Protein AF-A0A6V8NCM8-F1 (afdb_monomer_lite)

Organism: NCBI:txid2740186

pLDDT: mean 80.13, std 14.9, range [39.56, 94.88]

Radius of gyration: 26.81 Å; chains: 1; bounding box: 46×32×73 Å

Foldseek 3Di:
DDPVVVVVVVVVVVVVVVVVVVVVVVVVVVVVVVVVVVVVVQFDWDFDPPPVGRDTDGLPDQADPPPRHGDDHPPPPPPD

Structure (mmCIF, N/CA/C/O backbone):
data_AF-A0A6V8NCM8-F1
#
_entry.id   AF-A0A6V8NCM8-F1
#
loop_
_atom_site.group_PDB
_atom_site.id
_atom_site.type_symbol
_atom_site.label_atom_id
_atom_site.label_alt_id
_atom_site.label_comp_id
_atom_site.label_asym_id
_atom_site.label_entity_id
_atom_site.label_seq_id
_atom_site.pdbx_PDB_ins_code
_atom_site.Cartn_x
_atom_site.Cartn_y
_atom_site.Cartn_z
_atom_site.occupancy
_atom_site.B_iso_or_equiv
_atom_site.auth_seq_id
_atom_site.auth_comp_id
_atom_site.auth_asym_id
_atom_site.auth_atom_id
_atom_site.pdbx_PDB_model_num
ATOM 1 N N . MET A 1 1 ? -27.907 -8.450 50.753 1.00 56.00 1 MET A N 1
ATOM 2 C CA . MET A 1 1 ? -26.845 -7.768 49.971 1.00 56.00 1 MET A CA 1
ATOM 3 C C . MET A 1 1 ? -27.145 -6.274 49.891 1.00 56.00 1 MET A C 1
ATOM 5 O O . MET A 1 1 ? -28.245 -5.925 49.477 1.00 56.00 1 MET A O 1
ATOM 9 N N . SER A 1 2 ? -26.207 -5.409 50.288 1.00 65.31 2 SER A N 1
ATOM 10 C CA . SER A 1 2 ? -26.390 -3.945 50.315 1.00 65.31 2 SER A CA 1
ATOM 11 C C . SER A 1 2 ? -26.475 -3.337 48.908 1.00 65.31 2 SER A C 1
ATOM 13 O O . SER A 1 2 ? -25.779 -3.800 48.004 1.00 65.31 2 SER A O 1
ATOM 15 N N . LYS A 1 3 ? -27.284 -2.278 48.723 1.00 71.75 3 LYS A N 1
ATOM 16 C CA . LYS A 1 3 ? -27.466 -1.564 47.434 1.00 71.75 3 LYS A CA 1
ATOM 17 C C . LYS A 1 3 ? -26.127 -1.208 46.754 1.00 71.75 3 LYS A C 1
ATOM 19 O O . LYS A 1 3 ? -25.926 -1.582 45.603 1.00 71.75 3 LYS A O 1
ATOM 24 N N . ARG A 1 4 ? -25.157 -0.699 47.529 1.00 73.69 4 ARG A N 1
ATOM 25 C CA . ARG A 1 4 ? -23.778 -0.396 47.083 1.00 73.69 4 ARG A CA 1
ATOM 26 C C . ARG A 1 4 ? -23.004 -1.577 46.487 1.00 73.69 4 ARG A C 1
ATOM 28 O O . ARG A 1 4 ? -22.130 -1.383 45.649 1.00 73.69 4 ARG A O 1
ATOM 35 N N . GLY A 1 5 ? -23.286 -2.804 46.925 1.00 77.50 5 GLY A N 1
ATOM 36 C CA . GLY A 1 5 ? -22.631 -4.001 46.390 1.00 77.50 5 GLY A CA 1
ATOM 37 C C . GLY A 1 5 ? -23.129 -4.368 44.991 1.00 77.50 5 GLY A C 1
ATOM 38 O O . GLY A 1 5 ? -22.357 -4.872 44.178 1.00 77.50 5 GLY A O 1
ATOM 39 N N . LYS A 1 6 ? -24.404 -4.082 44.690 1.00 75.69 6 LYS A N 1
ATOM 40 C CA . LYS A 1 6 ? -24.989 -4.314 43.361 1.00 75.69 6 LYS A CA 1
ATOM 41 C C . LYS A 1 6 ? -24.453 -3.311 42.339 1.00 75.69 6 LYS A C 1
ATOM 43 O O . LYS A 1 6 ? -24.096 -3.718 41.239 1.00 75.69 6 LYS A O 1
ATOM 48 N N . GLU A 1 7 ? -24.322 -2.047 42.737 1.00 78.31 7 GLU A N 1
ATOM 49 C CA . GLU A 1 7 ? -23.771 -0.971 41.900 1.00 78.31 7 GLU A CA 1
ATOM 50 C C . GLU A 1 7 ? -22.312 -1.254 41.509 1.00 78.31 7 GLU A C 1
ATOM 52 O O . GLU A 1 7 ? -21.987 -1.273 40.325 1.00 78.31 7 GLU A O 1
ATOM 57 N N . LYS A 1 8 ? -21.452 -1.620 42.473 1.00 84.56 8 LYS A N 1
ATOM 58 C CA . LYS A 1 8 ? -20.056 -2.006 42.187 1.00 84.56 8 LYS A CA 1
ATOM 59 C C . LYS A 1 8 ? -19.934 -3.226 41.271 1.00 84.56 8 LYS A C 1
ATOM 61 O O . LYS A 1 8 ? -19.016 -3.298 40.458 1.00 84.56 8 LYS A O 1
ATOM 66 N N . LYS A 1 9 ? -20.837 -4.204 41.399 1.00 86.50 9 LYS A N 1
ATOM 67 C CA . LYS A 1 9 ? -20.841 -5.387 40.525 1.00 86.50 9 LYS A CA 1
ATOM 68 C C . LYS A 1 9 ? -21.221 -5.010 39.091 1.00 86.50 9 LYS A C 1
ATOM 70 O O . LYS A 1 9 ? -20.583 -5.499 38.166 1.00 86.50 9 LYS A O 1
ATOM 75 N N . ALA A 1 10 ? -22.217 -4.142 38.917 1.00 88.94 10 ALA A N 1
ATOM 76 C CA . ALA A 1 10 ? -22.626 -3.652 37.602 1.00 88.94 10 ALA A CA 1
ATOM 77 C C . ALA A 1 10 ? -21.508 -2.842 36.922 1.00 88.94 10 ALA A C 1
ATOM 79 O O . ALA A 1 10 ? -21.193 -3.095 35.763 1.00 88.94 10 ALA A O 1
ATOM 80 N N . GLU A 1 11 ? -20.840 -1.957 37.667 1.00 92.19 11 GLU A N 1
ATOM 81 C CA . GLU A 1 11 ? -19.689 -1.191 37.172 1.00 92.19 11 GLU A CA 1
ATOM 82 C C . GLU A 1 11 ? -18.532 -2.101 36.732 1.00 92.19 11 GLU A C 1
ATOM 84 O O . GLU A 1 11 ? -17.944 -1.903 35.671 1.00 92.19 11 GLU A O 1
ATOM 89 N N . ASN A 1 12 ? -18.225 -3.144 37.510 1.00 93.06 12 ASN A N 1
ATOM 90 C CA . ASN A 1 12 ? -17.147 -4.075 37.176 1.00 93.06 12 ASN A CA 1
ATOM 91 C C . ASN A 1 12 ? -17.447 -4.881 35.897 1.00 93.06 12 ASN A C 1
ATOM 93 O O . ASN A 1 12 ? -16.562 -5.080 35.064 1.00 93.06 12 ASN A O 1
ATOM 97 N N . VAL A 1 13 ? -18.704 -5.302 35.715 1.00 92.81 13 VAL A N 1
ATOM 98 C CA . VAL A 1 13 ? -19.151 -5.994 34.497 1.00 92.81 13 VAL A CA 1
ATOM 99 C C . VAL A 1 13 ? -19.019 -5.083 33.278 1.00 92.81 13 VAL A C 1
ATOM 101 O O . VAL A 1 13 ? -18.446 -5.500 32.273 1.00 92.81 13 VAL A O 1
ATOM 104 N N . GLU A 1 14 ? -19.470 -3.832 33.378 1.00 93.31 14 GLU A N 1
ATOM 105 C CA . GLU A 1 14 ? -19.368 -2.879 32.270 1.00 93.31 14 GLU A CA 1
ATOM 106 C C . GLU A 1 14 ? -17.907 -2.532 31.948 1.00 93.31 14 GLU A C 1
ATOM 108 O O . GLU A 1 14 ? -17.521 -2.455 30.781 1.00 93.31 14 GLU A O 1
ATOM 113 N N . LYS A 1 15 ? -17.050 -2.419 32.970 1.00 94.12 15 LYS A N 1
ATOM 114 C CA . LYS A 1 15 ? -15.609 -2.218 32.780 1.00 94.12 15 LYS A CA 1
ATOM 115 C C . LYS A 1 15 ? -14.970 -3.373 32.005 1.00 94.12 15 LYS A C 1
ATOM 117 O O . LYS A 1 15 ? -14.204 -3.121 31.079 1.00 94.12 15 LYS A O 1
ATOM 122 N N . ARG A 1 16 ? -15.293 -4.631 32.338 1.00 92.38 16 ARG A N 1
ATOM 123 C CA . ARG A 1 16 ? -14.786 -5.798 31.587 1.00 92.38 16 ARG A CA 1
ATOM 124 C C . ARG A 1 16 ? -15.309 -5.834 30.156 1.00 92.38 16 ARG A C 1
ATOM 126 O O . ARG A 1 16 ? -14.552 -6.187 29.258 1.00 92.38 16 ARG A O 1
ATOM 133 N N . ARG A 1 17 ? -16.573 -5.463 29.939 1.00 94.31 17 ARG A N 1
ATOM 134 C CA . ARG A 1 17 ? -17.156 -5.393 28.594 1.00 94.31 17 ARG A CA 1
ATOM 135 C C . ARG A 1 17 ? -16.401 -4.393 27.718 1.00 94.31 17 ARG A C 1
ATOM 137 O O . ARG A 1 17 ? -15.989 -4.760 26.626 1.00 94.31 17 ARG A O 1
ATOM 144 N N . ARG A 1 18 ? -16.144 -3.181 28.220 1.00 94.88 18 ARG A N 1
ATOM 145 C CA . ARG A 1 18 ? -15.371 -2.165 27.482 1.00 94.88 18 ARG A CA 1
ATOM 146 C C . ARG A 1 18 ? -13.947 -2.621 27.168 1.00 94.88 18 ARG A C 1
ATOM 148 O O . ARG A 1 18 ? -13.482 -2.424 26.059 1.00 94.88 18 ARG A O 1
ATOM 155 N N . GLN A 1 19 ? -13.277 -3.281 28.112 1.00 94.25 19 GLN A N 1
ATOM 156 C CA . GLN A 1 19 ? -11.930 -3.820 27.882 1.00 94.25 19 GLN A CA 1
ATOM 157 C C . GLN A 1 19 ? -11.896 -4.898 26.791 1.00 94.25 19 GLN A C 1
ATOM 159 O O . GLN A 1 19 ? -10.924 -4.994 26.050 1.00 94.25 19 GLN A O 1
ATOM 164 N N . MET A 1 20 ? -12.943 -5.721 26.693 1.00 94.06 20 MET A N 1
ATOM 165 C CA . MET A 1 20 ? -13.064 -6.716 25.627 1.00 94.06 20 MET A CA 1
ATOM 166 C C . MET A 1 20 ? -13.298 -6.053 24.265 1.00 94.06 20 MET A C 1
ATOM 168 O O . MET A 1 20 ? -12.683 -6.459 23.283 1.00 94.06 20 MET A O 1
ATOM 172 N N . GLU A 1 21 ? -14.166 -5.040 24.219 1.00 93.38 21 GLU A N 1
ATOM 173 C CA . GLU 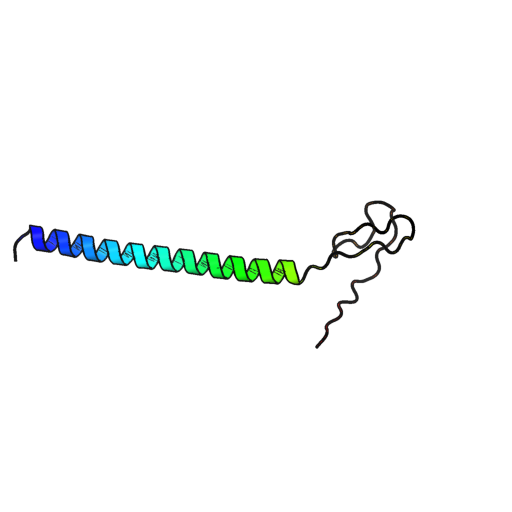A 1 21 ? -14.462 -4.263 23.009 1.00 93.38 21 GLU A CA 1
ATOM 174 C C . GLU A 1 21 ? -13.201 -3.555 22.487 1.00 93.38 21 GLU A C 1
ATOM 176 O O . GLU A 1 21 ? -12.806 -3.775 21.346 1.00 93.38 21 GLU A O 1
ATOM 181 N N . GLU A 1 22 ? -12.475 -2.852 23.360 1.00 92.75 22 G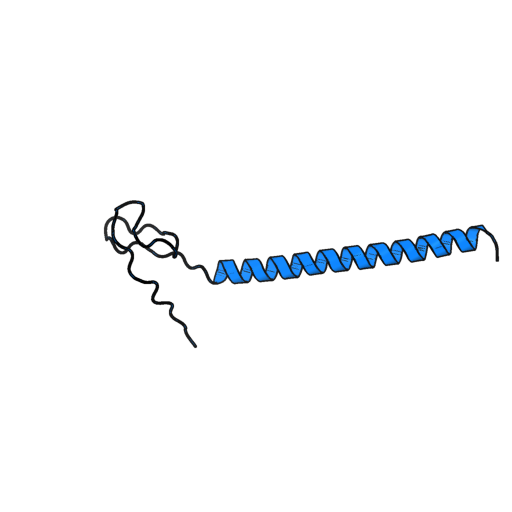LU A N 1
ATOM 182 C CA . GLU A 1 22 ? -11.209 -2.185 23.020 1.00 92.75 22 GLU A CA 1
ATOM 183 C C . GLU A 1 22 ? -10.140 -3.179 22.523 1.00 92.75 22 GLU A C 1
ATOM 185 O O . GLU A 1 22 ? -9.405 -2.906 21.569 1.00 92.75 22 GLU A O 1
ATOM 190 N N . ALA A 1 23 ? -10.059 -4.368 23.134 1.00 93.12 23 ALA A N 1
ATOM 191 C CA . ALA A 1 23 ? -9.135 -5.413 22.698 1.00 93.12 23 ALA A CA 1
ATOM 192 C C . ALA A 1 23 ? -9.476 -5.948 21.296 1.00 93.12 23 ALA A C 1
ATOM 194 O O . ALA A 1 23 ? -8.564 -6.201 20.503 1.00 93.12 23 ALA A O 1
ATOM 195 N N . LEU A 1 24 ? -10.768 -6.095 20.978 1.00 92.12 24 LEU A N 1
ATOM 196 C CA . LEU A 1 24 ? -11.245 -6.488 19.648 1.00 92.12 24 LEU A CA 1
ATOM 197 C C . LEU A 1 24 ? -10.915 -5.418 18.601 1.00 92.12 24 LEU A C 1
ATOM 199 O O . LEU A 1 24 ? -10.406 -5.753 17.530 1.00 92.12 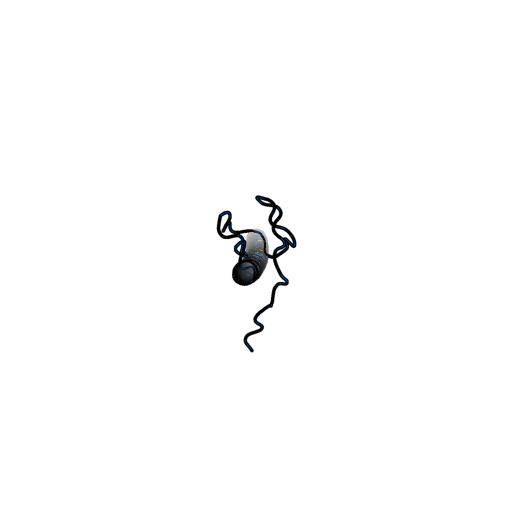24 LEU A O 1
ATOM 203 N N . GLU A 1 25 ? -11.127 -4.141 18.918 1.00 90.75 25 GLU A N 1
ATOM 204 C CA . GLU A 1 25 ? -10.765 -3.027 18.034 1.00 90.75 25 GLU A CA 1
ATOM 205 C C . GLU A 1 25 ? -9.253 -2.982 17.775 1.00 90.75 25 GLU A C 1
ATOM 207 O O . GLU A 1 25 ? -8.812 -2.918 16.625 1.00 90.75 25 GLU A O 1
ATOM 212 N N . CYS A 1 26 ? -8.431 -3.121 18.821 1.00 90.12 26 CYS A N 1
ATOM 213 C CA . CYS A 1 26 ? -6.977 -3.189 18.676 1.00 90.12 26 CYS A CA 1
ATOM 214 C C . CYS A 1 26 ? -6.526 -4.390 17.832 1.00 90.12 26 CYS A C 1
ATOM 216 O O . CYS A 1 26 ? -5.557 -4.289 17.076 1.00 90.12 26 CYS A O 1
ATOM 218 N N . GLN A 1 27 ? -7.203 -5.535 17.945 1.00 91.19 27 GLN A N 1
ATOM 219 C CA . GLN A 1 27 ? -6.908 -6.708 17.126 1.00 91.19 27 GLN A CA 1
ATOM 220 C C . GLN A 1 27 ? -7.253 -6.467 1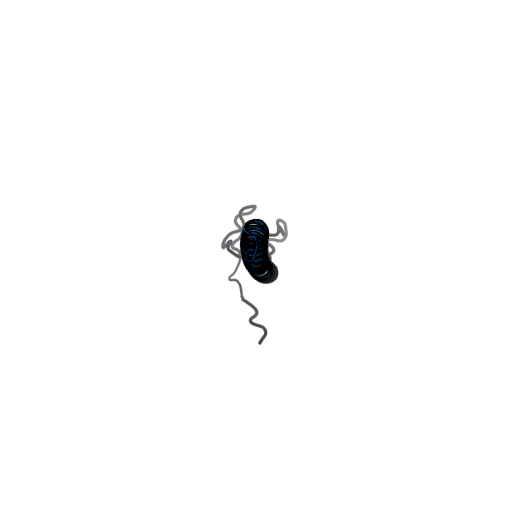5.651 1.00 91.19 27 GLN A C 1
ATOM 222 O O . GLN A 1 27 ? -6.455 -6.821 14.782 1.00 91.19 27 GLN A O 1
ATOM 227 N N . ALA A 1 28 ? -8.394 -5.840 15.362 1.00 89.69 28 ALA A N 1
ATOM 228 C CA . ALA A 1 28 ? -8.783 -5.485 13.999 1.00 89.69 28 ALA A CA 1
ATOM 229 C C . ALA A 1 28 ? -7.774 -4.517 13.357 1.00 89.69 28 ALA A C 1
ATOM 231 O O . ALA A 1 28 ? -7.370 -4.719 12.212 1.00 89.69 28 ALA A O 1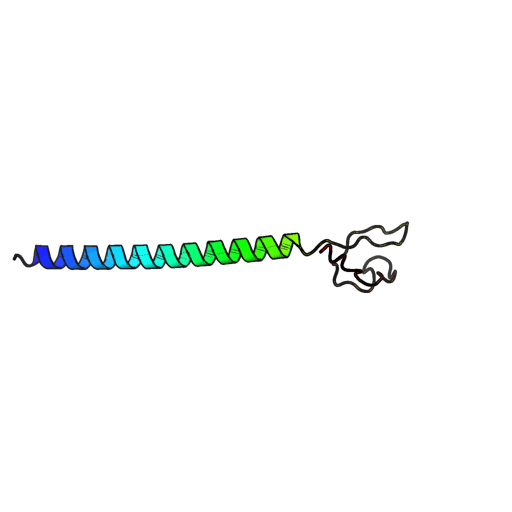
ATOM 232 N N . LEU A 1 29 ? -7.299 -3.523 14.115 1.00 88.62 29 LEU A N 1
ATOM 233 C CA . LEU A 1 29 ? -6.262 -2.593 13.660 1.00 88.62 29 LEU A CA 1
ATOM 234 C C . LEU A 1 29 ? -4.936 -3.302 13.356 1.00 88.62 29 LEU A C 1
ATOM 236 O O . LEU A 1 29 ? -4.324 -3.029 12.325 1.00 88.62 29 LEU A O 1
ATOM 240 N N . LYS A 1 30 ? -4.506 -4.244 14.207 1.00 86.06 30 LYS A N 1
ATOM 241 C CA . LYS A 1 30 ? -3.302 -5.055 13.952 1.00 86.06 30 LYS A CA 1
ATOM 242 C C . LYS A 1 30 ? -3.434 -5.872 12.668 1.00 86.06 30 LYS A C 1
ATOM 244 O O . LYS A 1 30 ? -2.546 -5.803 11.826 1.00 86.06 30 LYS A O 1
ATOM 249 N N . GLN A 1 31 ? -4.564 -6.552 12.473 1.00 85.12 31 GLN A N 1
ATOM 250 C CA . GLN A 1 31 ? -4.811 -7.328 11.253 1.00 85.12 31 GLN A CA 1
ATOM 251 C C . GLN A 1 31 ? -4.836 -6.445 9.998 1.00 85.12 31 GLN A C 1
ATOM 253 O O . GLN A 1 31 ? -4.307 -6.831 8.955 1.00 85.12 31 GLN A O 1
ATOM 258 N N . ALA A 1 32 ? -5.430 -5.250 10.084 1.00 79.50 32 ALA A N 1
ATOM 259 C CA . ALA A 1 32 ? -5.426 -4.289 8.986 1.00 79.50 32 ALA A CA 1
ATOM 260 C C . ALA A 1 32 ? -4.000 -3.826 8.647 1.00 79.50 32 ALA A C 1
ATOM 262 O O . ALA A 1 32 ? -3.622 -3.836 7.476 1.00 79.50 32 ALA A O 1
ATOM 263 N N . ALA A 1 33 ? -3.188 -3.508 9.658 1.00 77.19 33 ALA A N 1
ATOM 264 C CA . ALA A 1 33 ? -1.792 -3.120 9.475 1.00 77.19 33 ALA A CA 1
ATOM 265 C C . ALA A 1 33 ? -0.948 -4.249 8.858 1.00 77.19 33 ALA A C 1
ATOM 267 O O . ALA A 1 33 ? -0.199 -4.009 7.913 1.00 77.19 33 ALA A O 1
ATOM 268 N N . GLU A 1 34 ? -1.104 -5.491 9.325 1.00 76.00 34 GLU A N 1
ATOM 269 C CA . GLU A 1 34 ? -0.428 -6.659 8.741 1.00 76.00 34 GLU A CA 1
ATOM 270 C C . GLU A 1 34 ? -0.806 -6.849 7.264 1.00 76.00 34 GLU A C 1
ATOM 272 O O . GLU A 1 34 ? 0.053 -7.098 6.410 1.00 76.00 34 GLU A O 1
ATOM 277 N N . LYS A 1 35 ? -2.089 -6.662 6.936 1.00 73.00 35 LYS A N 1
ATOM 278 C CA . LYS A 1 35 ? -2.580 -6.727 5.558 1.00 73.00 35 LYS A CA 1
ATOM 279 C C . LYS A 1 35 ? -1.976 -5.624 4.686 1.00 73.00 35 LYS A C 1
ATOM 281 O O . LYS A 1 35 ? -1.505 -5.927 3.589 1.00 73.00 35 LYS A O 1
ATOM 286 N N . GLU A 1 36 ? -1.936 -4.382 5.159 1.00 68.19 36 GLU A N 1
ATOM 287 C CA . GLU A 1 36 ? -1.325 -3.261 4.432 1.00 68.19 36 GLU A CA 1
ATOM 288 C C . GLU A 1 36 ? 0.181 -3.464 4.220 1.00 68.19 36 GLU A C 1
ATOM 290 O O . GLU A 1 36 ? 0.677 -3.297 3.105 1.00 68.19 36 GLU A O 1
ATOM 295 N N . MET A 1 37 ? 0.913 -3.922 5.240 1.00 61.38 37 MET A N 1
ATOM 296 C CA . MET A 1 37 ? 2.344 -4.230 5.116 1.00 61.38 37 MET A CA 1
ATOM 297 C C . MET A 1 37 ? 2.606 -5.311 4.059 1.00 61.38 37 MET A C 1
ATOM 299 O O . MET A 1 37 ? 3.542 -5.192 3.265 1.00 61.38 37 MET A O 1
ATOM 303 N N . SER A 1 38 ? 1.750 -6.336 3.992 1.00 61.38 38 SER A N 1
ATOM 304 C CA . SER A 1 38 ? 1.849 -7.378 2.962 1.00 61.38 38 SER A CA 1
ATOM 305 C C . SER A 1 38 ? 1.588 -6.851 1.543 1.00 61.38 38 SER A C 1
ATOM 307 O O . SER A 1 38 ? 2.157 -7.366 0.579 1.00 61.38 38 SER A O 1
ATOM 309 N N . PHE A 1 39 ? 0.759 -5.812 1.401 1.00 59.84 39 PHE A N 1
ATOM 310 C CA . PHE A 1 39 ? 0.488 -5.155 0.125 1.00 59.84 39 PHE A CA 1
ATOM 311 C C . PHE A 1 39 ? 1.675 -4.290 -0.314 1.00 59.84 39 PHE A C 1
ATOM 313 O O . PHE A 1 39 ? 2.151 -4.430 -1.440 1.00 59.84 39 PHE A O 1
ATOM 320 N N . VAL A 1 40 ? 2.230 -3.479 0.592 1.00 59.88 40 VAL A N 1
ATOM 321 C CA . VAL A 1 40 ? 3.413 -2.644 0.318 1.00 59.88 40 VAL A CA 1
ATOM 322 C C . VAL A 1 40 ? 4.620 -3.498 -0.092 1.00 59.88 40 VAL A C 1
ATOM 324 O O . VAL A 1 40 ? 5.351 -3.127 -1.007 1.00 59.88 40 VAL A O 1
ATOM 327 N N . ALA A 1 41 ? 4.796 -4.682 0.504 1.00 60.22 41 ALA A N 1
ATOM 328 C CA . ALA A 1 41 ? 5.873 -5.603 0.136 1.00 60.22 41 ALA A CA 1
ATOM 329 C C . ALA A 1 41 ? 5.735 -6.200 -1.284 1.00 60.22 41 ALA A C 1
ATOM 331 O O . ALA A 1 41 ? 6.743 -6.564 -1.896 1.00 60.22 41 ALA A O 1
ATOM 332 N N . LYS A 1 42 ? 4.511 -6.303 -1.822 1.00 61.88 42 LYS A N 1
ATOM 333 C CA . LYS A 1 42 ? 4.237 -6.894 -3.147 1.00 61.88 42 LYS A CA 1
ATOM 334 C C . LYS A 1 42 ? 4.353 -5.887 -4.291 1.00 61.88 42 LYS A C 1
ATOM 336 O O . LYS A 1 42 ? 4.664 -6.271 -5.416 1.00 61.88 42 LYS A O 1
ATOM 341 N N . VAL A 1 43 ? 4.149 -4.601 -4.023 1.00 69.50 43 VAL A N 1
ATOM 342 C CA . VAL A 1 43 ? 4.157 -3.553 -5.052 1.00 69.50 43 VAL A CA 1
ATOM 343 C C . VAL A 1 43 ? 5.583 -3.033 -5.243 1.00 69.50 43 VAL A C 1
ATOM 345 O O . VAL A 1 43 ? 5.972 -2.004 -4.692 1.00 69.50 43 VAL A O 1
ATOM 348 N N . ARG A 1 44 ? 6.401 -3.745 -6.029 1.00 74.88 44 ARG A N 1
ATOM 349 C CA . ARG A 1 44 ? 7.735 -3.242 -6.395 1.00 74.88 44 ARG A CA 1
ATOM 350 C C . ARG A 1 44 ? 7.629 -2.169 -7.486 1.00 74.88 44 ARG A C 1
ATOM 352 O O . ARG A 1 44 ? 6.968 -2.403 -8.501 1.00 74.88 44 ARG A O 1
ATOM 359 N N . PRO A 1 45 ? 8.285 -1.006 -7.324 1.00 80.12 45 PRO A N 1
ATOM 360 C CA . PRO A 1 45 ? 8.320 0.004 -8.371 1.00 80.12 45 PRO A CA 1
ATOM 361 C C . PRO A 1 45 ? 9.065 -0.528 -9.599 1.00 80.12 45 PRO A C 1
ATOM 363 O O . PRO A 1 45 ? 10.066 -1.237 -9.480 1.00 80.12 45 PRO A O 1
ATOM 366 N N . LYS A 1 46 ? 8.598 -0.159 -10.793 1.00 84.50 46 LYS A N 1
ATOM 367 C CA . LYS A 1 46 ? 9.323 -0.426 -12.040 1.00 84.50 46 LYS A CA 1
ATOM 368 C C . LYS A 1 46 ? 10.374 0.652 -12.244 1.00 84.50 46 LYS A C 1
ATOM 370 O O . LYS A 1 46 ? 10.135 1.809 -11.914 1.00 84.50 46 LYS A O 1
ATOM 375 N N . GLN A 1 47 ? 11.509 0.306 -12.837 1.00 88.62 47 GLN A N 1
ATOM 376 C CA . GLN A 1 47 ? 12.461 1.302 -13.321 1.00 88.62 47 GLN A CA 1
ATOM 377 C C . GLN A 1 47 ? 12.260 1.524 -14.822 1.00 88.62 47 GLN A C 1
ATOM 379 O O . GLN A 1 47 ? 12.111 0.567 -15.580 1.00 88.62 47 GLN A O 1
ATOM 384 N N . CYS A 1 48 ? 12.256 2.783 -15.262 1.00 89.69 48 CYS A N 1
ATOM 385 C CA . CYS A 1 48 ? 12.198 3.105 -16.683 1.00 89.69 48 CYS A CA 1
ATOM 386 C C . CYS A 1 48 ? 13.431 2.555 -17.423 1.00 89.69 48 CYS A C 1
ATOM 388 O O . CYS A 1 48 ? 14.563 2.820 -17.024 1.00 89.69 48 CYS A O 1
ATOM 390 N N . SER A 1 49 ? 13.211 1.827 -18.521 1.00 86.19 49 SER A N 1
ATOM 391 C CA . SER A 1 49 ? 14.268 1.209 -19.337 1.00 86.19 49 SER A CA 1
ATOM 392 C C . SER A 1 49 ? 15.065 2.209 -20.180 1.00 86.19 49 SER A C 1
ATOM 394 O O . SER A 1 49 ? 16.149 1.883 -20.662 1.00 86.19 49 SER A O 1
ATOM 396 N N . PHE A 1 50 ? 14.559 3.433 -20.359 1.00 89.69 50 PHE A N 1
ATOM 397 C CA . PHE A 1 50 ? 15.261 4.463 -21.113 1.00 89.69 50 PHE A CA 1
ATOM 398 C C . PHE A 1 50 ? 16.535 4.885 -20.382 1.00 89.69 50 PHE A C 1
ATOM 400 O O . PHE A 1 50 ? 16.476 5.361 -19.243 1.00 89.69 50 PHE A O 1
ATOM 407 N N . ALA A 1 51 ? 17.680 4.735 -21.057 1.00 86.38 51 ALA A N 1
ATOM 408 C CA . ALA A 1 51 ? 19.011 4.881 -20.469 1.00 86.38 51 ALA A CA 1
ATOM 409 C C . ALA A 1 51 ? 19.221 6.222 -19.750 1.00 86.38 51 ALA A C 1
ATOM 411 O O . ALA A 1 51 ? 19.870 6.246 -18.707 1.00 86.38 51 ALA A O 1
ATOM 412 N N . TYR A 1 52 ? 18.625 7.301 -20.267 1.00 90.25 52 TYR A N 1
ATOM 413 C CA . TYR A 1 52 ? 18.736 8.648 -19.703 1.00 90.25 52 TYR A CA 1
ATOM 414 C C . TYR A 1 52 ? 17.667 8.982 -18.653 1.00 90.25 52 TYR A C 1
ATOM 416 O O . TYR A 1 52 ? 17.836 9.940 -17.907 1.00 90.25 52 TYR A O 1
ATOM 424 N N . CYS A 1 53 ? 16.565 8.223 -18.572 1.00 92.81 53 CYS A N 1
ATOM 425 C CA . CYS A 1 53 ? 15.530 8.466 -17.565 1.00 92.81 53 CYS A CA 1
ATOM 426 C C . CYS A 1 53 ? 15.788 7.649 -16.299 1.00 92.81 53 CYS A C 1
ATOM 428 O O . CYS A 1 53 ? 15.939 8.243 -15.236 1.00 92.81 53 CYS A O 1
ATOM 430 N N . ARG A 1 54 ? 15.806 6.308 -16.393 1.00 89.00 54 ARG A N 1
ATOM 431 C CA . ARG A 1 54 ? 16.003 5.355 -15.273 1.00 89.00 54 ARG A CA 1
ATOM 432 C C . ARG A 1 54 ? 15.253 5.669 -13.965 1.00 89.00 54 ARG A C 1
ATOM 434 O O . ARG A 1 54 ? 15.612 5.164 -12.901 1.00 89.00 54 ARG A O 1
ATOM 441 N N . ARG A 1 55 ? 14.194 6.481 -14.019 1.00 90.56 55 ARG A N 1
ATOM 442 C CA . ARG A 1 55 ? 13.386 6.838 -12.851 1.00 90.56 55 ARG A CA 1
ATOM 443 C C . ARG A 1 55 ? 12.520 5.657 -12.444 1.00 90.56 55 ARG A C 1
ATOM 445 O O . ARG A 1 55 ? 12.041 4.908 -13.300 1.00 90.56 55 ARG A O 1
ATOM 452 N N . TYR A 1 56 ? 12.320 5.523 -11.139 1.00 90.56 56 TYR A N 1
ATOM 453 C CA . TYR A 1 56 ? 11.326 4.613 -10.595 1.00 90.56 56 TYR A CA 1
ATOM 454 C C . TYR A 1 56 ? 9.932 5.183 -10.821 1.00 90.56 56 TYR A C 1
ATOM 456 O O . TYR A 1 56 ? 9.691 6.378 -10.659 1.00 90.56 56 TYR A O 1
ATOM 464 N N . VAL A 1 57 ? 9.031 4.312 -11.238 1.00 89.19 57 VAL A N 1
ATOM 465 C CA . VAL A 1 57 ? 7.661 4.624 -11.621 1.00 89.19 57 VAL A CA 1
ATOM 466 C C . VAL A 1 57 ? 6.740 3.564 -11.037 1.00 89.19 57 VAL A C 1
ATOM 468 O O . VAL A 1 57 ? 7.167 2.448 -10.719 1.00 89.19 57 VAL A O 1
ATOM 471 N N . SER A 1 58 ? 5.464 3.917 -10.885 1.00 85.75 58 SER A N 1
ATOM 472 C CA . SER A 1 58 ? 4.461 2.969 -10.406 1.00 85.75 58 SER A CA 1
ATOM 473 C C . SER A 1 58 ? 4.424 1.732 -11.315 1.00 85.75 58 SER A C 1
ATOM 475 O O . SER A 1 58 ? 4.494 1.877 -12.542 1.00 85.75 58 SER A O 1
ATOM 477 N N . PRO A 1 59 ? 4.270 0.513 -10.766 1.00 82.69 59 PRO A N 1
ATOM 478 C CA . PRO A 1 59 ? 4.109 -0.685 -11.583 1.00 82.69 59 PRO A CA 1
ATOM 479 C C . PRO A 1 59 ? 2.866 -0.639 -12.483 1.00 82.69 59 PRO A C 1
ATOM 481 O O . PRO A 1 59 ? 2.855 -1.309 -13.517 1.00 82.69 59 PRO A O 1
ATOM 484 N N . SER A 1 60 ? 1.871 0.193 -12.144 1.00 85.12 60 SER A N 1
ATOM 485 C CA . SER A 1 60 ? 0.677 0.442 -12.963 1.00 85.12 60 SER A CA 1
ATOM 486 C C . SER A 1 60 ? 0.927 1.305 -14.206 1.00 85.12 60 SER A C 1
ATOM 488 O O . SER A 1 60 ? 0.077 1.347 -15.093 1.00 85.12 60 SER A O 1
ATOM 490 N N . CYS A 1 61 ? 2.069 1.993 -14.311 1.00 86.31 61 CYS A N 1
ATOM 491 C CA . CYS A 1 61 ? 2.379 2.800 -15.487 1.00 86.31 61 CYS A CA 1
ATOM 492 C C . CYS A 1 61 ? 2.684 1.902 -16.700 1.00 86.31 61 CYS A C 1
ATOM 494 O O . CYS A 1 61 ? 3.557 1.033 -16.639 1.00 86.31 61 CYS A O 1
ATOM 496 N N . THR A 1 62 ? 1.999 2.156 -17.818 1.00 87.94 62 THR A N 1
ATOM 497 C CA . THR A 1 62 ? 2.280 1.566 -19.144 1.00 87.94 62 THR A CA 1
ATOM 498 C C . THR A 1 62 ? 3.240 2.427 -19.967 1.00 87.94 62 THR A C 1
ATOM 500 O O . THR A 1 62 ? 3.909 1.942 -20.875 1.00 87.94 62 THR A O 1
ATOM 503 N N . VAL A 1 63 ? 3.350 3.711 -19.624 1.00 90.75 63 VAL A N 1
ATOM 504 C CA . VAL A 1 63 ? 4.247 4.689 -20.241 1.00 90.75 63 VAL A CA 1
ATOM 505 C C . VAL A 1 63 ? 4.927 5.489 -19.135 1.00 90.75 63 VAL A C 1
ATOM 507 O O . VAL A 1 63 ? 4.312 5.806 -18.116 1.00 90.75 63 VAL A O 1
ATOM 510 N N . CYS A 1 64 ? 6.210 5.801 -19.306 1.00 92.00 64 CYS A N 1
ATOM 511 C CA . CYS A 1 64 ? 6.959 6.599 -18.348 1.00 92.00 64 CYS A CA 1
ATOM 512 C C . CYS A 1 64 ? 6.443 8.048 -18.347 1.00 92.00 64 CYS A C 1
ATOM 514 O O . CYS A 1 64 ? 6.566 8.721 -19.372 1.00 92.00 64 CYS A O 1
ATOM 516 N N . PRO A 1 65 ? 5.960 8.578 -17.208 1.00 91.62 65 PRO A N 1
ATOM 517 C CA . PRO A 1 65 ? 5.420 9.937 -17.136 1.00 91.62 65 PRO A CA 1
ATOM 518 C C . PRO A 1 65 ? 6.486 11.023 -17.343 1.00 91.62 65 PRO A C 1
ATOM 520 O O . PRO A 1 65 ? 6.154 12.184 -17.540 1.00 91.62 65 PRO A O 1
ATOM 523 N N . TYR A 1 66 ? 7.772 10.661 -17.294 1.00 92.62 66 TYR A N 1
ATOM 524 C CA . TYR A 1 66 ? 8.877 11.611 -17.406 1.00 92.62 66 TYR A CA 1
ATOM 525 C C . TYR A 1 66 ? 9.466 11.726 -18.811 1.00 92.62 66 TYR A C 1
ATOM 527 O O . TYR A 1 66 ? 9.989 12.777 -19.159 1.00 92.62 66 TYR A O 1
ATOM 535 N N . CYS A 1 67 ? 9.460 10.642 -19.588 1.00 92.94 67 CYS A N 1
ATOM 536 C CA . CYS A 1 67 ? 10.133 10.599 -20.892 1.00 92.94 67 CYS A CA 1
ATOM 537 C C . CYS A 1 67 ? 9.291 9.960 -22.001 1.00 92.94 67 CYS A C 1
ATOM 539 O O . CYS A 1 67 ? 9.796 9.768 -23.101 1.00 92.94 67 CYS A O 1
ATOM 541 N N . GLY A 1 68 ? 8.043 9.568 -21.722 1.00 90.12 68 GLY A N 1
ATOM 542 C CA . GLY A 1 68 ? 7.149 8.966 -22.715 1.00 90.12 68 GLY A CA 1
ATOM 543 C C . GLY A 1 68 ? 7.560 7.567 -23.183 1.00 90.12 68 GLY A C 1
ATOM 544 O O . GLY A 1 68 ? 6.900 6.997 -24.044 1.00 90.12 68 GLY A O 1
ATOM 545 N N . THR A 1 69 ? 8.631 6.987 -22.630 1.00 91.50 69 THR A N 1
ATOM 546 C CA . THR A 1 69 ? 9.072 5.642 -23.019 1.00 91.50 69 THR A CA 1
ATOM 547 C C . THR A 1 69 ? 8.046 4.603 -22.562 1.00 91.50 69 THR A C 1
ATOM 549 O O . THR A 1 69 ? 7.700 4.600 -21.374 1.00 91.50 69 THR A O 1
ATOM 552 N N . PRO A 1 70 ? 7.572 3.710 -23.449 1.00 89.94 70 PRO A N 1
ATOM 553 C CA . PRO A 1 70 ? 6.682 2.623 -23.066 1.00 89.94 70 PRO A CA 1
ATOM 554 C C . PRO A 1 70 ? 7.380 1.705 -22.060 1.00 89.94 70 PRO A C 1
ATOM 556 O O . PRO A 1 70 ? 8.497 1.231 -22.273 1.00 89.94 70 PRO A O 1
ATOM 559 N N . LEU A 1 71 ? 6.719 1.483 -20.930 1.00 83.25 71 LEU A N 1
ATOM 560 C CA . LEU A 1 71 ? 7.168 0.579 -19.885 1.00 83.25 71 LEU A CA 1
ATOM 561 C C . LEU A 1 71 ? 6.555 -0.778 -20.220 1.00 83.25 71 LEU A C 1
ATOM 563 O O . LEU A 1 71 ? 5.333 -0.914 -20.207 1.00 83.25 71 LEU A O 1
ATOM 567 N N . GLY A 1 72 ? 7.391 -1.754 -20.582 1.00 67.31 72 GLY A N 1
ATOM 568 C CA . GLY A 1 72 ? 6.938 -3.090 -20.977 1.00 67.31 72 GLY A CA 1
ATOM 569 C C . GLY A 1 72 ? 6.006 -3.757 -19.947 1.00 67.31 72 GLY A C 1
ATOM 570 O O . GLY A 1 72 ? 5.874 -3.280 -18.808 1.00 67.31 72 GLY A O 1
ATOM 571 N N . PRO A 1 73 ? 5.345 -4.867 -20.329 1.00 60.38 73 PRO A N 1
ATOM 572 C CA . PRO A 1 73 ? 4.444 -5.584 -19.434 1.00 60.38 73 PRO A CA 1
ATOM 573 C C . PRO A 1 73 ? 5.150 -5.921 -18.116 1.00 60.38 73 PRO A C 1
ATOM 575 O O . PRO A 1 73 ? 6.350 -6.202 -18.094 1.00 60.38 73 PRO A O 1
ATOM 578 N N . VAL A 1 74 ? 4.401 -5.870 -17.005 1.00 56.97 74 VAL A N 1
ATOM 579 C CA . VAL A 1 74 ? 4.863 -6.489 -15.758 1.00 56.97 74 VAL A CA 1
ATOM 580 C C . VAL A 1 74 ? 4.966 -7.978 -16.091 1.00 56.97 74 VAL A C 1
ATOM 582 O O . VAL A 1 74 ? 3.953 -8.668 -16.123 1.00 56.97 74 VAL A O 1
ATOM 585 N N . LEU A 1 75 ? 6.151 -8.488 -16.416 1.00 49.56 75 LEU A N 1
ATOM 586 C CA . LEU A 1 75 ? 6.391 -9.912 -16.231 1.00 49.56 75 LEU A CA 1
ATOM 587 C C . LEU A 1 75 ? 6.441 -10.081 -14.718 1.00 49.56 75 LEU A C 1
ATOM 589 O O . LEU A 1 75 ? 7.484 -9.901 -14.092 1.00 49.56 75 LEU A O 1
ATOM 593 N N . GLU A 1 76 ? 5.264 -10.280 -14.124 1.00 47.41 76 GLU A N 1
ATOM 594 C CA . GLU A 1 76 ? 5.150 -10.787 -12.770 1.00 47.41 76 GLU A CA 1
ATOM 595 C C . GLU A 1 76 ? 5.933 -12.094 -12.750 1.00 47.41 76 GLU A C 1
ATOM 597 O O . GLU A 1 76 ? 5.495 -13.121 -13.267 1.00 47.41 76 GLU A O 1
ATOM 602 N N . ALA A 1 77 ? 7.139 -12.036 -12.195 1.00 44.25 77 ALA A N 1
ATOM 603 C CA . ALA A 1 77 ? 7.827 -13.211 -11.719 1.00 44.25 77 ALA A CA 1
ATOM 604 C C . ALA A 1 77 ? 6.994 -13.758 -10.551 1.00 44.25 77 ALA A C 1
ATOM 606 O O . ALA A 1 77 ? 7.269 -13.474 -9.386 1.00 44.25 77 ALA A O 1
ATOM 607 N N . LEU A 1 78 ? 5.945 -14.518 -10.879 1.00 44.78 78 LEU A N 1
ATOM 608 C CA . LEU A 1 78 ? 5.421 -15.568 -10.021 1.00 44.78 78 LEU A CA 1
ATOM 609 C C . LEU A 1 78 ? 6.554 -16.586 -9.852 1.00 44.78 78 LEU A C 1
ATOM 611 O O . LEU A 1 78 ? 6.675 -17.557 -10.593 1.00 44.78 78 LEU A O 1
ATOM 615 N N . ALA A 1 79 ? 7.444 -16.297 -8.906 1.00 39.56 79 ALA A N 1
ATOM 616 C CA . ALA A 1 79 ? 8.286 -17.307 -8.302 1.00 39.56 79 ALA A CA 1
ATOM 617 C C . ALA A 1 79 ? 7.370 -18.146 -7.403 1.00 39.56 79 ALA A C 1
ATOM 619 O O . ALA A 1 79 ? 6.964 -17.699 -6.329 1.00 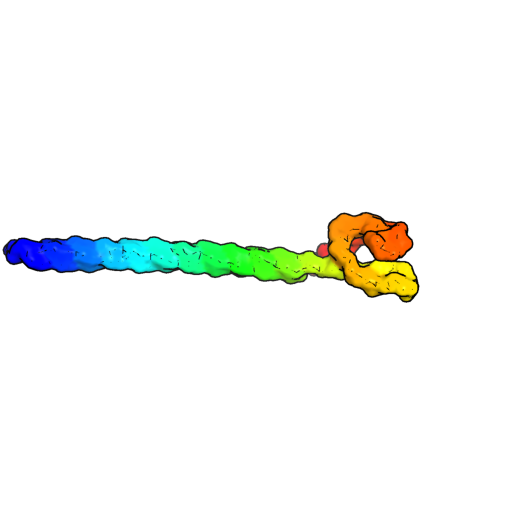39.56 79 ALA A O 1
ATOM 620 N N . THR A 1 80 ? 6.966 -19.295 -7.944 1.00 40.38 80 THR A N 1
ATOM 621 C CA . THR A 1 80 ? 6.423 -20.445 -7.210 1.00 40.38 80 THR A CA 1
ATOM 622 C C . THR A 1 80 ? 7.394 -20.913 -6.135 1.00 40.38 80 THR A C 1
ATOM 624 O O . THR A 1 80 ? 8.618 -20.855 -6.399 1.00 40.38 80 THR A O 1
#

Secondary structure (DSSP, 8-state):
--HHHHHHHHHHHHHHHHHHHHHHHHHHHHHHHHHHHHHHHH-PPEEP-STTT--EE-TT-SB-TTT--B----------

Sequence (80 aa):
MSKRGKEKKAENVEKRRRQMEEALECQALKQAAEKEMSFVAKVRPKQCSFAYCRRYVSPSCTVCPYCGTPLGPVLEALAT